Protein AF-A0A8T0DGT7-F1 (afdb_monomer_lite)

pLDDT: mean 75.58, std 15.07, range [39.0, 93.88]

Organism: NCBI:txid34504

Secondary structure (DSSP, 8-state):
------SSSS--HHHHHHHIIIIIHHHHHHHHT--HHHHHHHHHHHHHH-----SSPPP----HHHHHHH-GGG---GGGGGB-TTT--B-TTGGG--PPPS--TT-PPPPP-

Sequence (113 aa):
MSYTILRYRYVDFQEFVAFVEGRLAKVYAAAHGMEQSEAATELKNKIAQNAPAAHGATKVAADPITSRLTDVKGYTGSHKERFDAQTGKGRGREGRADKPPAFTTSGLSTPRK

Radius of gyration: 27.8 Å; chains: 1; bounding box: 62×51×52 Å

Structure (mmCIF, N/CA/C/O backbone):
data_AF-A0A8T0DGT7-F1
#
_entry.id   AF-A0A8T0DGT7-F1
#
loop_
_atom_site.group_PDB
_atom_site.id
_atom_site.type_symbol
_atom_site.label_atom_id
_atom_site.label_alt_id
_atom_site.label_comp_id
_atom_site.label_asym_id
_atom_site.label_entity_id
_atom_site.label_seq_id
_atom_site.pdbx_PDB_ins_code
_atom_site.Cartn_x
_atom_site.Cartn_y
_atom_site.Cartn_z
_atom_site.occupancy
_atom_site.B_iso_or_equiv
_atom_site.auth_seq_id
_atom_site.auth_comp_id
_atom_site.auth_asym_id
_atom_site.auth_atom_id
_atom_site.pdbx_PDB_model_num
ATOM 1 N N . MET A 1 1 ? 14.709 1.474 20.734 1.00 39.59 1 MET A N 1
ATOM 2 C CA . MET A 1 1 ? 13.325 1.054 20.421 1.00 39.59 1 MET A CA 1
ATOM 3 C C . MET A 1 1 ? 13.165 1.068 18.901 1.00 39.59 1 MET A C 1
ATOM 5 O O . MET A 1 1 ? 13.081 2.145 18.329 1.00 39.59 1 MET A O 1
ATOM 9 N N . SER A 1 2 ? 13.270 -0.081 18.225 1.00 39.00 2 SER A N 1
ATOM 10 C CA . SER A 1 2 ? 13.246 -0.142 16.752 1.00 39.00 2 SER A CA 1
ATOM 11 C C . SER A 1 2 ? 11.808 -0.298 16.254 1.00 39.00 2 SER A C 1
ATOM 13 O O . SER A 1 2 ? 11.168 -1.315 16.511 1.00 39.00 2 SER A O 1
ATOM 15 N N . TYR A 1 3 ? 11.280 0.714 15.567 1.00 43.09 3 TYR A N 1
ATOM 16 C CA . TYR A 1 3 ? 9.950 0.685 14.957 1.00 43.09 3 TYR A CA 1
ATOM 17 C C . TYR A 1 3 ? 10.018 0.067 13.556 1.00 43.09 3 TYR A C 1
ATOM 19 O O . TYR A 1 3 ? 9.828 0.752 12.560 1.00 43.09 3 TYR A O 1
ATOM 27 N N . THR A 1 4 ? 10.305 -1.231 13.463 1.00 52.28 4 THR A N 1
ATOM 28 C CA . THR A 1 4 ? 10.189 -1.963 12.190 1.00 52.28 4 THR A CA 1
ATOM 29 C C . THR A 1 4 ? 8.952 -2.844 12.266 1.00 52.28 4 THR A C 1
ATOM 31 O O . THR A 1 4 ? 9.005 -3.940 12.811 1.00 52.28 4 THR A O 1
ATOM 34 N N . ILE A 1 5 ? 7.812 -2.331 11.801 1.00 52.78 5 ILE A N 1
ATOM 35 C CA . ILE A 1 5 ? 6.532 -3.061 11.854 1.00 52.78 5 ILE A CA 1
ATOM 36 C C . ILE A 1 5 ? 6.428 -4.081 10.714 1.00 52.78 5 ILE A C 1
ATOM 38 O O . ILE A 1 5 ? 5.677 -5.034 10.836 1.00 52.78 5 ILE A O 1
ATOM 42 N N . LEU A 1 6 ? 7.219 -3.947 9.643 1.00 49.06 6 LEU A N 1
ATOM 43 C CA . LEU A 1 6 ? 7.151 -4.831 8.479 1.00 49.06 6 LEU A CA 1
ATOM 44 C C . LEU A 1 6 ? 8.553 -5.347 8.131 1.00 49.06 6 LEU A C 1
ATOM 46 O O . LEU A 1 6 ? 9.340 -4.654 7.492 1.00 49.06 6 LEU A O 1
ATOM 50 N N . ARG A 1 7 ? 8.889 -6.561 8.590 1.00 55.91 7 ARG A N 1
ATOM 51 C CA . ARG A 1 7 ? 10.148 -7.251 8.236 1.00 55.91 7 ARG A CA 1
ATOM 52 C C . ARG A 1 7 ? 10.161 -7.795 6.802 1.00 55.91 7 ARG A C 1
ATOM 54 O O . ARG A 1 7 ? 11.226 -8.167 6.318 1.00 55.91 7 ARG A O 1
ATOM 61 N N . TYR A 1 8 ? 9.016 -7.809 6.123 1.00 58.94 8 TYR A N 1
ATOM 62 C CA . TYR A 1 8 ? 8.861 -8.324 4.769 1.00 58.94 8 TYR A CA 1
ATOM 63 C C . TYR A 1 8 ? 8.186 -7.289 3.868 1.00 58.94 8 TYR A C 1
ATOM 65 O O . TYR A 1 8 ? 7.333 -6.518 4.300 1.00 58.94 8 TYR A O 1
ATOM 73 N N . ARG A 1 9 ? 8.587 -7.276 2.590 1.00 69.38 9 ARG A N 1
ATOM 74 C CA . ARG A 1 9 ? 8.004 -6.422 1.537 1.00 69.38 9 ARG A CA 1
ATOM 75 C C . ARG A 1 9 ? 6.507 -6.701 1.319 1.00 69.38 9 ARG A C 1
ATOM 77 O O . ARG A 1 9 ? 5.811 -5.858 0.765 1.00 69.38 9 ARG A O 1
ATOM 84 N N . TYR A 1 10 ? 6.040 -7.867 1.751 1.00 75.62 10 TYR A N 1
ATOM 85 C CA . TYR A 1 10 ? 4.665 -8.328 1.641 1.00 75.62 10 TYR A CA 1
ATOM 86 C C . TYR A 1 10 ? 4.195 -8.811 3.010 1.00 75.62 10 TYR A C 1
ATOM 88 O O . TYR A 1 10 ? 4.999 -9.351 3.768 1.00 75.62 10 TYR A O 1
ATOM 96 N N . VAL A 1 11 ? 2.912 -8.605 3.294 1.00 83.56 11 VAL A N 1
ATOM 97 C CA . VAL A 1 11 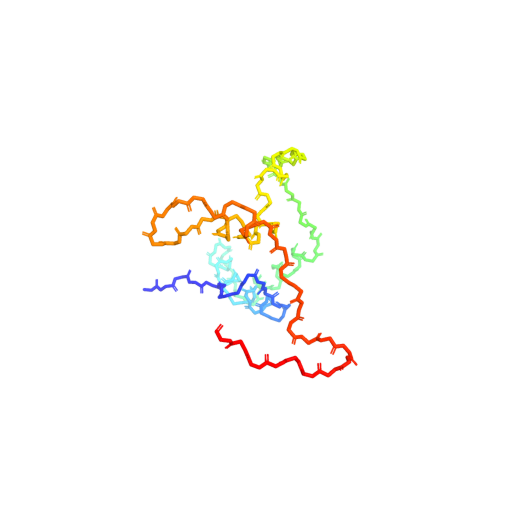? 2.215 -9.125 4.475 1.00 83.56 11 VAL A CA 1
ATOM 98 C C . VAL A 1 11 ? 1.158 -10.111 4.018 1.00 83.56 11 VAL A C 1
ATOM 100 O O . VAL A 1 11 ? 0.530 -9.892 2.976 1.00 83.56 11 VAL A O 1
ATOM 103 N N . ASP A 1 12 ? 0.969 -11.187 4.772 1.00 90.44 12 ASP A N 1
ATOM 104 C CA . ASP A 1 12 ? -0.167 -12.072 4.542 1.00 90.44 12 ASP A CA 1
ATOM 105 C C . ASP A 1 12 ? -1.466 -11.482 5.135 1.00 90.44 12 ASP A C 1
ATOM 107 O O . ASP A 1 12 ? -1.468 -10.458 5.828 1.00 90.44 12 ASP A O 1
ATOM 111 N N . PHE A 1 13 ? -2.608 -12.100 4.822 1.00 88.69 13 PHE A N 1
ATOM 112 C CA . PHE A 1 13 ? -3.899 -11.604 5.302 1.00 88.69 13 PHE A CA 1
ATOM 113 C C . PHE A 1 13 ? -4.054 -11.731 6.826 1.00 88.69 13 PHE A C 1
ATOM 115 O O . PHE A 1 13 ? -4.657 -10.861 7.450 1.00 88.69 13 PHE A O 1
ATOM 122 N N . GLN A 1 14 ? -3.504 -12.781 7.436 1.00 89.31 14 GLN A N 1
ATOM 123 C CA . GLN A 1 14 ? -3.605 -13.018 8.879 1.00 89.31 14 GLN A CA 1
ATOM 124 C C . GLN A 1 14 ? -2.779 -11.989 9.660 1.00 89.31 14 GLN A C 1
ATOM 126 O O . GLN A 1 14 ? -3.268 -11.382 10.611 1.00 89.31 14 GLN A O 1
ATOM 131 N N . GLU A 1 15 ? -1.560 -11.718 9.206 1.00 87.75 15 GLU A N 1
ATOM 132 C CA . GLU A 1 15 ? -0.669 -10.676 9.705 1.00 87.75 15 GLU A CA 1
ATOM 133 C C . GLU A 1 15 ? -1.290 -9.288 9.547 1.00 87.75 15 GLU A C 1
ATOM 135 O O . GLU A 1 15 ? -1.211 -8.463 10.461 1.00 87.75 15 GLU A O 1
ATOM 140 N N . PHE A 1 16 ? -1.952 -9.024 8.416 1.00 89.12 16 PHE A N 1
ATOM 141 C CA . PHE A 1 16 ? -2.682 -7.776 8.209 1.00 89.12 16 PHE A CA 1
ATOM 142 C C . PHE A 1 16 ? -3.831 -7.612 9.212 1.00 89.12 16 PHE A C 1
ATOM 144 O O . PHE A 1 16 ? -3.953 -6.553 9.831 1.00 89.12 16 PHE A O 1
ATOM 151 N N . VAL A 1 17 ? -4.646 -8.649 9.427 1.00 91.44 17 VAL A N 1
ATOM 152 C CA . VAL A 1 17 ? -5.739 -8.607 10.413 1.00 91.44 17 VAL A CA 1
ATOM 153 C C . VAL A 1 17 ? -5.189 -8.397 11.826 1.00 91.44 17 VAL A C 1
ATOM 155 O O . VAL A 1 17 ? -5.673 -7.514 12.536 1.00 91.44 17 VAL A O 1
ATOM 158 N N . ALA A 1 18 ? -4.122 -9.106 12.201 1.00 90.19 18 ALA A N 1
ATOM 159 C CA . ALA A 1 18 ? -3.455 -8.929 13.491 1.00 90.19 18 ALA A CA 1
ATOM 160 C C . ALA A 1 18 ? -2.904 -7.502 13.674 1.00 90.19 18 ALA A C 1
ATOM 162 O O . ALA A 1 18 ? -2.969 -6.929 14.765 1.00 90.19 18 ALA A O 1
ATOM 163 N N . PHE A 1 19 ? -2.394 -6.884 12.606 1.00 89.62 19 PHE A N 1
ATOM 164 C CA . PHE A 1 19 ? -1.964 -5.486 12.628 1.00 89.62 19 PHE A CA 1
ATOM 165 C C . PHE A 1 19 ? -3.136 -4.519 12.862 1.00 89.62 19 PHE A C 1
ATOM 167 O O . PHE A 1 19 ? -3.000 -3.588 13.668 1.00 89.62 19 PHE A O 1
ATOM 174 N N . VAL A 1 20 ? -4.270 -4.744 12.188 1.00 90.62 20 VAL A N 1
ATOM 175 C CA . VAL A 1 20 ? -5.483 -3.922 12.322 1.00 90.62 20 VAL A CA 1
ATOM 176 C C . VAL A 1 20 ? -6.037 -3.997 13.747 1.00 90.62 20 VAL A C 1
ATOM 178 O O . VAL A 1 20 ? -6.279 -2.958 14.357 1.00 90.62 20 VAL A O 1
ATOM 181 N N . GLU A 1 21 ? -6.177 -5.197 14.308 1.00 90.38 21 GLU A N 1
ATOM 182 C CA . GLU A 1 21 ? -6.710 -5.421 15.664 1.00 90.38 21 GLU A CA 1
ATOM 183 C C . GLU A 1 21 ? -5.744 -5.007 16.781 1.00 90.38 21 GLU A C 1
ATOM 185 O O . GLU A 1 21 ? -6.157 -4.605 17.871 1.00 90.38 21 GLU A O 1
ATOM 190 N N . GLY A 1 22 ? -4.441 -5.111 16.528 1.00 89.81 22 GLY A N 1
ATOM 191 C CA . GLY A 1 22 ? -3.414 -4.775 17.499 1.00 89.81 22 GLY A CA 1
ATOM 192 C C . GLY A 1 22 ? -3.067 -3.293 17.468 1.00 89.81 22 GLY A C 1
ATOM 193 O O . GLY A 1 22 ? -3.593 -2.468 18.217 1.00 89.81 22 GLY A O 1
ATOM 194 N N . ARG A 1 23 ? -2.092 -2.947 16.625 1.00 87.69 23 ARG A N 1
ATOM 195 C CA . ARG A 1 23 ? -1.445 -1.634 16.680 1.00 87.69 23 ARG A CA 1
ATOM 196 C C . ARG A 1 23 ? -2.340 -0.522 16.145 1.00 87.69 23 ARG A C 1
ATOM 198 O O . ARG A 1 23 ? -2.338 0.560 16.729 1.00 87.69 23 ARG A O 1
ATOM 205 N N . LEU A 1 24 ? -3.073 -0.773 15.062 1.00 88.38 24 LEU A N 1
ATOM 206 C CA . LEU A 1 24 ? -3.932 0.243 14.456 1.00 88.38 24 LEU A CA 1
ATOM 207 C C . LEU A 1 24 ? -5.127 0.563 15.362 1.00 88.38 24 LEU A C 1
ATOM 209 O O . LEU A 1 24 ? -5.333 1.732 15.682 1.00 88.38 24 LEU A O 1
ATOM 213 N N . ALA A 1 25 ? -5.840 -0.458 15.849 1.00 92.31 25 ALA A N 1
ATOM 214 C CA . ALA A 1 25 ? -6.958 -0.282 16.775 1.00 92.31 25 ALA A CA 1
ATOM 215 C C . ALA A 1 25 ? -6.542 0.438 18.059 1.00 92.31 25 ALA A C 1
ATOM 217 O O . ALA A 1 25 ? -7.236 1.352 18.485 1.00 92.31 25 ALA A O 1
ATOM 218 N N . LYS A 1 26 ? -5.378 0.117 18.639 1.00 90.06 26 LYS A N 1
ATOM 219 C CA . LYS A 1 26 ? -4.880 0.808 19.839 1.00 90.06 26 LYS A CA 1
ATOM 220 C C . LYS A 1 26 ? -4.664 2.310 19.623 1.00 90.06 26 LYS A C 1
ATOM 222 O O . LYS A 1 26 ? -4.994 3.110 20.494 1.00 90.06 26 LYS A O 1
ATOM 227 N N . VAL A 1 27 ? -4.084 2.698 18.488 1.00 92.19 27 VAL A N 1
ATOM 228 C CA . VAL A 1 27 ? -3.851 4.118 18.165 1.00 92.19 27 VAL A CA 1
ATOM 229 C C . VAL A 1 27 ? -5.172 4.827 17.875 1.00 92.19 27 VAL A C 1
ATOM 231 O O . VAL A 1 27 ? -5.386 5.942 18.342 1.00 92.19 27 VAL A O 1
ATOM 234 N N . TYR A 1 28 ? -6.067 4.167 17.145 1.00 91.62 28 TYR A N 1
ATOM 235 C CA . TYR A 1 28 ? -7.382 4.698 16.809 1.00 91.62 28 TYR A CA 1
ATOM 236 C C . TYR A 1 28 ? -8.264 4.887 18.054 1.00 91.62 28 TYR A C 1
ATOM 238 O O . TYR A 1 28 ? -8.832 5.959 18.247 1.00 91.62 28 TYR A O 1
ATOM 246 N N . ALA A 1 29 ? -8.284 3.900 18.952 1.00 92.69 29 ALA A N 1
ATOM 247 C CA . ALA A 1 29 ? -8.949 3.958 20.251 1.00 92.69 29 ALA A CA 1
ATOM 248 C C . ALA A 1 29 ? -8.493 5.169 21.080 1.00 92.69 29 ALA A C 1
ATOM 250 O O . ALA A 1 29 ? -9.321 5.916 21.597 1.00 92.69 29 ALA A O 1
ATOM 251 N N . ALA A 1 30 ? -7.180 5.422 21.137 1.00 91.75 30 ALA A N 1
ATOM 252 C CA . ALA A 1 30 ? -6.623 6.571 21.850 1.00 91.75 30 ALA A CA 1
ATOM 253 C C . ALA A 1 30 ? -7.005 7.924 21.222 1.00 91.75 30 ALA A C 1
ATOM 255 O O . ALA A 1 30 ? -7.174 8.902 21.945 1.00 91.75 30 ALA A O 1
ATOM 256 N N . ALA A 1 31 ? -7.143 7.992 19.894 1.00 92.19 31 ALA A N 1
ATOM 257 C CA . ALA A 1 31 ? -7.520 9.217 19.188 1.00 92.19 31 ALA A CA 1
ATOM 258 C C . ALA A 1 31 ? -9.022 9.535 19.294 1.00 92.19 31 ALA A C 1
ATOM 260 O O . ALA A 1 31 ? -9.396 10.705 19.339 1.00 92.19 31 ALA A O 1
ATOM 261 N N . HIS A 1 32 ? -9.869 8.503 19.334 1.00 88.62 32 HIS A N 1
ATOM 262 C CA . HIS A 1 32 ? -11.329 8.634 19.345 1.00 88.62 32 HIS A CA 1
ATOM 263 C C . HIS A 1 32 ? -11.968 8.438 20.728 1.00 88.62 32 HIS A C 1
ATOM 265 O O . HIS A 1 32 ? -13.175 8.616 20.863 1.00 88.62 32 HIS A O 1
ATOM 271 N N . GLY A 1 33 ? -11.178 8.119 21.760 1.00 90.25 33 GLY A N 1
ATOM 272 C CA . GLY A 1 33 ? -11.664 7.962 23.133 1.00 90.25 33 GLY A CA 1
ATOM 273 C C . GLY A 1 33 ? -12.564 6.739 23.331 1.00 90.25 33 GLY A C 1
ATOM 274 O O . GLY A 1 33 ? -13.511 6.803 24.107 1.00 90.25 33 GLY A O 1
ATOM 275 N N . MET A 1 34 ? -12.285 5.647 22.619 1.00 89.69 34 MET A N 1
ATOM 276 C CA . MET A 1 34 ? -13.089 4.419 22.629 1.00 89.69 34 MET A CA 1
ATOM 277 C C . MET A 1 34 ? -12.261 3.192 23.026 1.00 89.69 34 MET A C 1
ATOM 279 O O . MET A 1 34 ? -11.039 3.274 23.158 1.00 89.69 34 MET A O 1
ATOM 283 N N . GLU A 1 35 ? -12.920 2.055 23.251 1.00 90.81 35 GLU A N 1
ATOM 284 C CA . GLU A 1 35 ? -12.263 0.805 23.643 1.00 90.81 35 GLU A CA 1
ATOM 285 C C . GLU A 1 35 ? -11.625 0.101 22.425 1.00 90.81 35 GLU A C 1
ATOM 287 O O . GLU A 1 35 ? -12.021 0.307 21.274 1.00 90.81 35 GLU A O 1
ATOM 292 N N . GLN A 1 36 ? -10.571 -0.690 22.654 1.00 87.88 36 GLN A N 1
ATOM 293 C CA . GLN A 1 36 ? -9.767 -1.275 21.578 1.00 87.88 36 GLN A CA 1
ATOM 294 C C . GLN A 1 36 ? -10.562 -2.261 20.708 1.00 87.88 36 GLN A C 1
ATOM 296 O O . GLN A 1 36 ? -10.371 -2.282 19.490 1.00 87.88 36 GLN A O 1
ATOM 301 N N . SER A 1 37 ? -11.431 -3.083 21.295 1.00 89.00 37 SER A N 1
ATOM 302 C CA . SER A 1 37 ? -12.239 -4.050 20.546 1.00 89.00 37 SER A CA 1
ATOM 303 C C . SER A 1 37 ? -13.301 -3.366 19.675 1.00 89.00 37 SER A C 1
ATOM 305 O O . SER A 1 37 ? -13.509 -3.758 18.519 1.00 89.00 37 SER A O 1
ATOM 307 N N . GLU A 1 38 ? -13.900 -2.280 20.168 1.00 90.75 38 GLU A N 1
ATOM 308 C CA . GLU A 1 38 ? -14.835 -1.451 19.399 1.00 90.75 38 GLU A CA 1
ATOM 309 C C .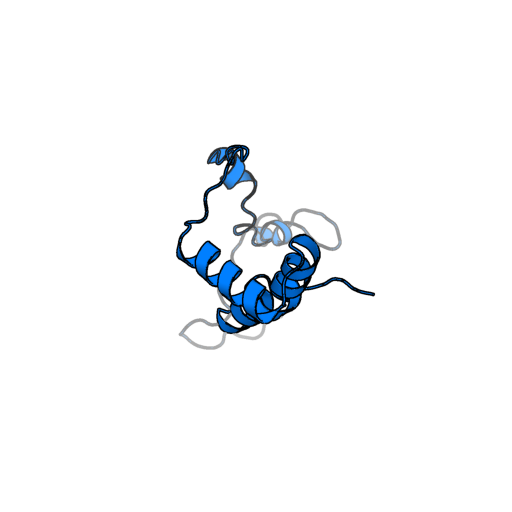 GLU A 1 38 ? -14.123 -0.759 18.229 1.00 90.75 38 GLU A C 1
ATOM 311 O O . GLU A 1 38 ? -14.576 -0.837 17.084 1.00 90.75 38 GLU A O 1
ATOM 316 N N . ALA A 1 39 ? -12.947 -0.180 18.490 1.00 92.06 39 ALA A N 1
ATOM 317 C CA . ALA A 1 39 ? -12.080 0.416 17.476 1.00 92.06 39 ALA A CA 1
ATOM 318 C C . ALA A 1 39 ? -11.694 -0.580 16.370 1.00 92.06 39 ALA A C 1
ATOM 320 O O . ALA A 1 39 ? -11.722 -0.244 15.185 1.00 92.06 39 ALA A O 1
ATOM 321 N N . ALA A 1 40 ? -11.346 -1.818 16.736 1.00 92.12 40 ALA A N 1
ATOM 322 C CA . ALA A 1 40 ? -10.983 -2.856 15.774 1.00 92.12 40 ALA A CA 1
ATOM 323 C C . ALA A 1 40 ? -12.155 -3.209 14.844 1.00 92.12 40 ALA A C 1
ATOM 325 O O . ALA A 1 40 ? -11.969 -3.363 13.634 1.00 92.12 40 ALA A O 1
ATOM 326 N N . THR A 1 41 ? -13.365 -3.300 15.395 1.00 93.62 41 THR A N 1
ATOM 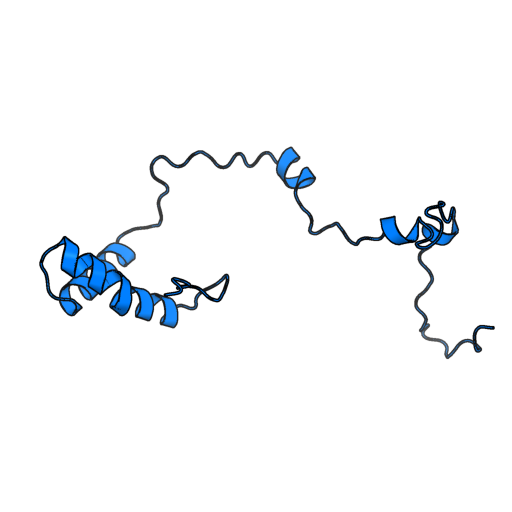327 C CA . THR A 1 41 ? -14.581 -3.590 14.625 1.00 93.62 41 THR A CA 1
ATOM 328 C C . THR A 1 41 ? -14.912 -2.447 13.670 1.00 93.62 41 THR A C 1
ATOM 330 O O . THR A 1 41 ? -15.169 -2.678 12.486 1.00 93.62 41 THR A O 1
ATOM 333 N N . GLU A 1 42 ? -14.836 -1.203 14.144 1.00 93.88 42 GLU A N 1
ATOM 334 C CA . GLU A 1 42 ? -15.083 -0.026 13.311 1.00 93.88 42 GLU A CA 1
ATOM 335 C C . GLU A 1 42 ? -14.067 0.081 12.163 1.00 93.88 42 GLU A C 1
ATOM 337 O O . GLU A 1 42 ? -14.448 0.315 11.014 1.00 93.88 42 GLU A O 1
ATOM 342 N N . LEU A 1 43 ? -12.781 -0.155 12.437 1.00 92.94 43 LEU A N 1
ATOM 343 C CA . LEU A 1 43 ? -11.729 -0.136 11.417 1.00 92.94 43 LEU A CA 1
ATOM 344 C C . LEU A 1 43 ? -11.946 -1.201 10.343 1.00 92.94 43 LEU A C 1
ATOM 346 O O . LEU A 1 43 ? -11.823 -0.897 9.156 1.00 92.94 43 LEU A O 1
ATOM 350 N N . LYS A 1 44 ? -12.311 -2.429 10.728 1.00 92.56 44 LYS A N 1
ATOM 351 C CA . LYS A 1 44 ? -12.638 -3.493 9.767 1.00 92.56 44 LYS A CA 1
ATOM 352 C C . LYS A 1 44 ? -13.802 -3.097 8.867 1.00 92.56 44 LYS A C 1
ATOM 354 O O . LYS A 1 44 ? -13.710 -3.270 7.655 1.00 92.56 44 LYS A O 1
ATOM 359 N N . ASN A 1 45 ? -14.853 -2.514 9.438 1.00 93.44 45 ASN A N 1
ATOM 360 C CA . ASN A 1 45 ? -16.005 -2.048 8.670 1.00 93.44 45 ASN A CA 1
ATOM 361 C C . ASN A 1 45 ? -15.613 -0.934 7.693 1.00 93.44 45 ASN A C 1
ATOM 363 O O . ASN A 1 45 ? -15.968 -0.999 6.518 1.00 93.44 45 ASN A O 1
ATOM 367 N N . LYS A 1 46 ? -14.812 0.041 8.138 1.00 91.00 46 LYS A N 1
ATOM 368 C CA . LYS A 1 46 ? -14.310 1.125 7.278 1.00 91.00 46 LYS A CA 1
ATOM 369 C C . LYS A 1 46 ? -13.456 0.605 6.128 1.00 91.00 46 LYS A C 1
ATOM 371 O O . LYS A 1 46 ? -13.603 1.092 5.011 1.00 91.00 46 LYS A O 1
ATOM 376 N N . ILE A 1 47 ? -12.592 -0.375 6.386 1.00 91.50 47 ILE A N 1
ATOM 377 C CA . ILE A 1 47 ? -11.755 -1.004 5.356 1.00 91.50 47 ILE A CA 1
ATOM 378 C C . ILE A 1 47 ? -12.618 -1.815 4.380 1.00 91.50 47 ILE A C 1
ATOM 380 O O . ILE A 1 47 ? -12.397 -1.738 3.180 1.00 91.50 47 ILE A O 1
ATOM 384 N N . ALA A 1 48 ? -13.617 -2.558 4.863 1.00 90.94 48 ALA A N 1
ATOM 385 C CA . ALA A 1 48 ? -14.486 -3.377 4.015 1.00 90.94 48 ALA A CA 1
ATOM 386 C C . ALA A 1 48 ? -15.429 -2.547 3.126 1.00 90.94 48 ALA A C 1
ATOM 388 O O . ALA A 1 48 ? -15.759 -2.962 2.018 1.00 90.94 48 ALA A O 1
ATOM 389 N N . GLN A 1 49 ? -15.868 -1.380 3.602 1.00 91.06 49 GLN A N 1
ATOM 390 C CA . GLN A 1 49 ? -16.793 -0.501 2.881 1.00 91.06 49 GLN A CA 1
ATOM 391 C C . GLN A 1 49 ? -16.107 0.406 1.855 1.00 91.06 49 GLN A C 1
ATOM 393 O O . GLN A 1 49 ? -16.792 0.998 1.022 1.00 91.06 49 GLN A O 1
ATOM 398 N N . ASN A 1 50 ? -14.779 0.539 1.906 1.00 84.25 50 ASN A N 1
ATOM 399 C CA . ASN A 1 50 ? -14.044 1.470 1.059 1.00 84.25 50 ASN A CA 1
ATOM 400 C C . ASN A 1 50 ? -13.021 0.755 0.180 1.00 84.25 50 ASN A C 1
ATOM 402 O O . ASN A 1 50 ? -12.290 -0.128 0.617 1.00 84.25 50 ASN A O 1
ATOM 406 N N . ALA A 1 51 ? -12.927 1.200 -1.070 1.00 82.06 51 ALA A N 1
ATOM 407 C CA . ALA A 1 51 ? -11.846 0.809 -1.959 1.00 82.06 51 ALA A CA 1
ATOM 408 C C . ALA A 1 51 ? -10.649 1.759 -1.777 1.00 82.06 51 ALA A C 1
ATOM 410 O O . ALA A 1 51 ? -10.846 2.951 -1.519 1.00 82.06 51 ALA A O 1
ATOM 411 N N . PRO A 1 52 ? -9.406 1.275 -1.940 1.00 82.44 52 PRO A N 1
ATOM 412 C CA . PRO A 1 52 ? -8.234 2.137 -1.904 1.00 82.44 52 PRO A CA 1
ATOM 413 C C . PRO A 1 52 ? -8.315 3.181 -3.025 1.00 82.44 52 PRO A C 1
ATOM 415 O O . PRO A 1 52 ? -8.186 2.862 -4.206 1.00 82.44 52 PRO A O 1
ATOM 418 N N . ALA A 1 53 ? -8.523 4.440 -2.640 1.00 80.75 53 ALA A N 1
ATOM 419 C CA . ALA A 1 53 ? -8.582 5.581 -3.540 1.00 80.75 53 ALA A CA 1
ATOM 420 C C . ALA A 1 53 ? -7.463 6.569 -3.201 1.00 80.75 53 ALA A C 1
ATOM 422 O O . ALA A 1 53 ? -7.286 6.982 -2.055 1.00 80.75 53 ALA A O 1
ATOM 423 N N . ALA A 1 54 ? -6.695 6.960 -4.213 1.00 76.00 54 ALA A N 1
ATOM 424 C CA . ALA A 1 54 ? -5.634 7.938 -4.055 1.00 76.00 54 ALA A CA 1
ATOM 425 C C . ALA A 1 54 ? -6.227 9.357 -4.144 1.00 76.00 54 ALA A C 1
ATOM 427 O O . ALA A 1 54 ? -6.423 9.890 -5.236 1.00 76.00 54 ALA A O 1
ATOM 428 N N . HIS A 1 55 ? -6.543 9.977 -3.005 1.00 75.19 55 HIS A N 1
ATOM 429 C CA . HIS A 1 55 ? -7.007 11.368 -2.969 1.00 75.19 55 HIS A CA 1
ATOM 430 C C . HIS A 1 55 ? -5.826 12.341 -2.988 1.00 75.19 55 HIS A C 1
ATOM 432 O O . 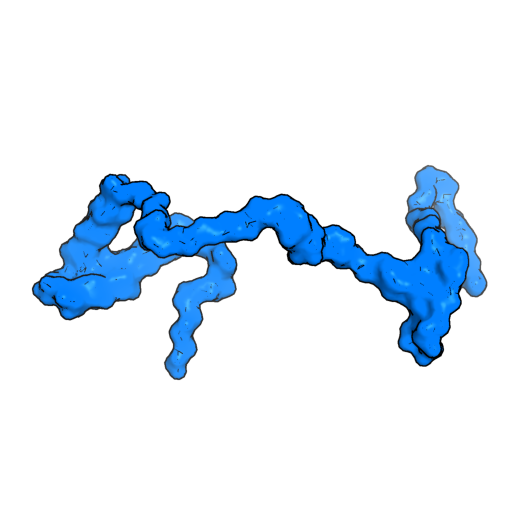HIS A 1 55 ? -4.951 12.279 -2.130 1.00 75.19 55 HIS A O 1
ATOM 438 N N . GLY A 1 56 ? -5.789 13.233 -3.985 1.00 71.25 56 GLY A N 1
ATOM 439 C CA . GLY A 1 56 ? -4.742 14.257 -4.110 1.00 71.25 56 GLY A CA 1
ATOM 440 C C . GLY A 1 56 ? -3.339 13.712 -4.399 1.00 71.25 56 GLY A C 1
ATOM 441 O O . GLY A 1 56 ? -2.368 14.458 -4.307 1.00 71.25 56 GLY A O 1
ATOM 442 N N . ALA A 1 57 ? -3.215 12.426 -4.744 1.00 69.62 57 ALA A N 1
ATOM 443 C CA . ALA A 1 57 ? -1.926 11.845 -5.075 1.00 69.62 57 ALA A CA 1
ATOM 444 C C . ALA A 1 57 ? -1.368 12.480 -6.351 1.00 69.62 57 ALA A C 1
ATOM 446 O O . ALA A 1 57 ? -2.071 12.646 -7.353 1.00 69.62 57 ALA A O 1
ATOM 447 N N . THR A 1 58 ? -0.078 12.808 -6.320 1.00 71.31 58 THR A N 1
ATOM 448 C CA . THR A 1 58 ? 0.666 13.157 -7.523 1.00 71.31 58 THR A CA 1
ATOM 449 C C . THR A 1 58 ? 0.542 12.001 -8.506 1.00 71.31 58 THR A C 1
ATOM 451 O O . THR A 1 58 ? 0.797 10.844 -8.166 1.00 71.31 58 THR A O 1
ATOM 454 N N . LYS A 1 59 ? 0.094 12.303 -9.732 1.00 65.81 59 LYS A N 1
ATOM 455 C CA . LYS A 1 59 ? 0.033 11.297 -10.791 1.00 65.81 59 LYS A CA 1
ATOM 456 C C . LYS A 1 59 ? 1.416 10.674 -10.902 1.00 65.81 59 LYS A C 1
ATOM 458 O O . LYS A 1 59 ? 2.401 11.393 -11.069 1.00 65.81 59 LYS A O 1
ATOM 463 N N . VAL A 1 60 ? 1.482 9.350 -10.804 1.00 67.44 60 VAL A N 1
ATOM 464 C CA . VAL A 1 60 ? 2.712 8.634 -11.120 1.00 67.44 60 VAL A CA 1
ATOM 465 C C . VAL A 1 60 ? 3.043 9.001 -12.560 1.00 67.44 60 VAL A C 1
ATOM 467 O O . VAL A 1 60 ? 2.257 8.718 -13.466 1.00 67.44 60 VAL A O 1
ATOM 470 N N . ALA A 1 61 ? 4.168 9.685 -12.764 1.00 63.78 61 ALA A N 1
ATOM 471 C CA . ALA A 1 61 ? 4.701 9.948 -14.08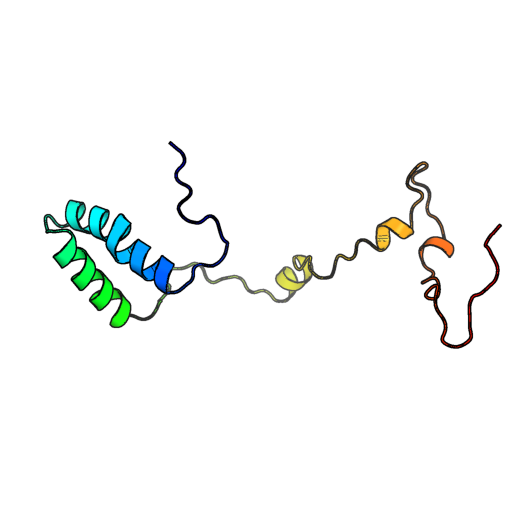9 1.00 63.78 61 ALA A CA 1
ATOM 472 C C . ALA A 1 61 ? 5.212 8.615 -14.649 1.00 63.78 61 ALA A C 1
ATOM 474 O O . ALA A 1 61 ? 6.401 8.315 -14.616 1.00 63.78 61 ALA A O 1
ATOM 475 N N . ALA A 1 62 ? 4.282 7.773 -15.096 1.00 64.06 62 ALA A N 1
ATOM 476 C CA . ALA A 1 62 ? 4.554 6.517 -15.772 1.00 64.06 62 ALA A CA 1
ATOM 477 C C . ALA A 1 62 ? 4.939 6.814 -17.226 1.00 64.06 62 ALA A C 1
ATOM 479 O O . ALA A 1 62 ? 4.269 6.384 -18.163 1.00 64.06 62 ALA A O 1
ATOM 480 N N . ASP A 1 63 ? 5.987 7.618 -17.410 1.00 80.38 63 ASP A N 1
ATOM 481 C CA . ASP A 1 63 ? 6.564 7.823 -18.727 1.00 80.38 63 ASP A CA 1
ATOM 482 C C . ASP A 1 63 ? 7.250 6.505 -19.135 1.00 80.38 63 ASP A C 1
ATOM 484 O O . ASP A 1 63 ? 8.184 6.048 -18.462 1.00 80.38 63 ASP A O 1
ATOM 488 N N . PRO A 1 64 ? 6.786 5.840 -20.210 1.00 79.06 64 PRO A N 1
ATOM 489 C CA . PRO A 1 64 ? 7.370 4.582 -20.659 1.00 79.06 64 PRO A CA 1
ATOM 490 C C . PRO A 1 64 ? 8.862 4.716 -20.983 1.00 79.06 64 PRO A C 1
ATOM 492 O O . PRO A 1 64 ? 9.576 3.714 -20.948 1.00 79.06 64 PRO A O 1
ATOM 495 N N . ILE A 1 65 ? 9.355 5.921 -21.281 1.00 79.06 65 ILE A N 1
ATOM 496 C CA . ILE A 1 65 ? 10.772 6.180 -21.538 1.00 79.06 65 ILE A CA 1
ATOM 497 C C . ILE A 1 65 ? 11.570 6.109 -20.234 1.00 79.06 65 ILE A C 1
ATOM 499 O O . ILE A 1 65 ? 12.536 5.350 -20.153 1.00 79.06 65 ILE A O 1
ATOM 503 N N . THR A 1 66 ? 11.157 6.828 -19.187 1.00 79.12 66 THR A N 1
ATOM 504 C CA . THR A 1 66 ? 11.867 6.811 -17.896 1.00 79.12 66 THR A CA 1
ATOM 505 C C . THR A 1 66 ? 11.790 5.444 -17.225 1.00 79.12 66 THR A C 1
ATOM 507 O O . THR A 1 66 ? 12.788 4.991 -16.664 1.00 79.12 66 THR A O 1
ATOM 510 N N . SER A 1 67 ? 10.669 4.726 -17.358 1.00 80.94 67 SER A N 1
ATOM 511 C CA . SER A 1 67 ? 10.546 3.346 -16.871 1.00 80.94 67 SER A CA 1
ATOM 512 C C . SER A 1 67 ? 11.533 2.395 -17.553 1.00 80.94 67 SER A C 1
ATOM 514 O O . SER A 1 67 ? 12.096 1.542 -16.878 1.00 80.94 67 SER A O 1
ATOM 516 N N . ARG A 1 68 ? 11.780 2.534 -18.863 1.00 81.19 68 ARG A N 1
ATOM 517 C CA . ARG A 1 68 ? 12.794 1.729 -19.575 1.00 81.19 68 ARG A CA 1
ATOM 518 C C . ARG A 1 68 ? 14.215 2.099 -19.159 1.00 81.19 68 ARG A C 1
ATOM 520 O O . ARG A 1 68 ? 15.066 1.223 -19.077 1.00 81.19 68 ARG A O 1
ATOM 527 N N . LEU A 1 69 ? 14.471 3.380 -18.895 1.00 80.25 69 LEU A N 1
ATOM 528 C CA . LEU A 1 69 ? 15.784 3.863 -18.455 1.00 80.25 69 LEU A CA 1
ATOM 529 C C . LEU A 1 69 ? 16.124 3.451 -17.015 1.00 80.25 69 LEU A C 1
ATOM 531 O O . LEU A 1 69 ? 17.300 3.366 -16.673 1.00 80.25 69 LEU A O 1
ATOM 535 N N . THR A 1 70 ? 15.115 3.208 -16.176 1.00 79.56 70 THR A N 1
ATOM 536 C CA . THR A 1 70 ? 15.280 2.888 -14.746 1.00 79.56 70 THR A CA 1
ATOM 537 C C . THR A 1 70 ? 15.025 1.417 -14.404 1.00 79.56 70 THR A C 1
ATOM 539 O O . THR A 1 70 ? 15.243 1.014 -13.260 1.00 79.56 70 THR A O 1
ATOM 542 N N . ASP A 1 71 ? 14.612 0.591 -15.373 1.00 79.62 71 ASP A N 1
ATOM 543 C CA . ASP A 1 71 ? 14.422 -0.845 -15.166 1.00 79.62 71 ASP A CA 1
ATOM 544 C C . ASP A 1 71 ? 15.766 -1.587 -15.110 1.00 79.62 71 ASP A C 1
ATOM 546 O O . ASP A 1 71 ? 16.388 -1.922 -16.118 1.00 79.62 71 ASP A O 1
ATOM 550 N N . VAL A 1 72 ? 16.211 -1.881 -13.889 1.00 76.56 72 VAL A N 1
ATOM 551 C CA . VAL A 1 72 ? 17.461 -2.605 -13.621 1.00 76.56 72 VAL A CA 1
ATOM 552 C C . VAL A 1 72 ? 17.352 -4.118 -13.822 1.00 76.56 72 VAL A C 1
ATOM 554 O O . VAL A 1 72 ? 18.368 -4.807 -13.739 1.00 76.56 72 VAL A O 1
ATOM 557 N N . LYS A 1 73 ? 16.163 -4.673 -14.105 1.00 78.81 73 LYS A N 1
ATOM 558 C CA . LYS A 1 73 ? 15.977 -6.131 -14.255 1.00 78.81 73 LYS A CA 1
AT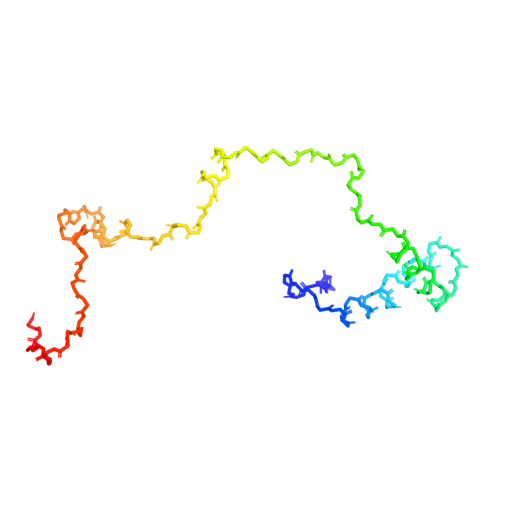OM 559 C C . LYS A 1 73 ? 16.798 -6.723 -15.401 1.00 78.81 73 LYS A C 1
ATOM 561 O O . LYS A 1 73 ? 17.185 -7.885 -15.332 1.00 78.81 73 LYS A O 1
ATOM 566 N N . GLY A 1 74 ? 17.084 -5.928 -16.433 1.00 68.25 74 GLY A N 1
ATOM 567 C CA . GLY A 1 74 ? 17.926 -6.323 -17.566 1.00 68.25 74 GLY A CA 1
ATOM 568 C C . GLY A 1 74 ? 19.433 -6.183 -17.325 1.00 68.25 74 GLY A C 1
ATOM 569 O O . GLY A 1 74 ? 20.226 -6.575 -18.182 1.00 68.25 74 GLY A O 1
ATOM 570 N N . TYR A 1 75 ? 19.863 -5.627 -16.187 1.00 72.25 75 TYR A N 1
ATOM 571 C CA . TYR A 1 75 ? 21.281 -5.460 -15.878 1.00 72.25 75 TYR A CA 1
ATOM 572 C C . TYR A 1 75 ? 21.890 -6.790 -15.414 1.00 72.25 75 TYR A C 1
ATOM 574 O O . TYR A 1 75 ? 21.954 -7.102 -14.229 1.00 72.25 75 TYR A O 1
ATOM 582 N N . THR A 1 76 ? 22.362 -7.589 -16.369 1.00 71.44 76 THR A N 1
ATOM 583 C CA . THR A 1 76 ? 22.982 -8.905 -16.121 1.00 71.44 76 THR A CA 1
ATOM 584 C C . THR A 1 76 ? 24.479 -8.828 -15.810 1.00 71.44 76 THR A C 1
ATOM 586 O O . THR A 1 76 ? 25.133 -9.852 -15.635 1.00 71.44 76 THR A O 1
ATOM 589 N N . GLY A 1 77 ? 25.059 -7.622 -15.772 1.00 73.12 77 GLY A N 1
ATOM 590 C CA . GLY A 1 77 ? 26.486 -7.424 -15.508 1.00 73.12 77 GLY A CA 1
ATOM 591 C C . GLY A 1 77 ? 27.419 -7.938 -16.612 1.00 73.12 77 GLY A C 1
ATOM 592 O O . GLY A 1 77 ? 28.633 -7.890 -16.436 1.00 73.12 77 GLY A O 1
ATOM 593 N N . SER A 1 78 ? 26.899 -8.363 -17.770 1.00 68.25 78 SER A N 1
ATOM 594 C CA . SER A 1 78 ? 27.687 -8.902 -18.894 1.00 68.25 78 SER A CA 1
ATOM 595 C C . SER A 1 78 ? 28.746 -7.930 -19.433 1.00 68.25 78 SER A C 1
ATOM 597 O O . SER A 1 78 ? 29.768 -8.346 -19.975 1.00 68.25 78 SER A O 1
ATOM 599 N N . HIS A 1 79 ? 28.566 -6.621 -19.227 1.00 72.00 79 HIS A N 1
ATOM 600 C CA . HIS A 1 79 ? 29.583 -5.617 -19.540 1.00 72.00 79 HIS A CA 1
ATOM 601 C C . HIS A 1 79 ? 30.885 -5.823 -18.747 1.00 72.00 79 HIS A C 1
ATOM 603 O O . HIS A 1 79 ? 31.959 -5.496 -19.247 1.00 72.00 79 HIS A O 1
ATOM 609 N N . LYS A 1 80 ? 30.823 -6.406 -17.544 1.00 73.25 80 LYS A N 1
ATOM 610 C CA . LYS A 1 80 ? 32.004 -6.719 -16.728 1.00 73.25 80 LYS A CA 1
ATOM 611 C C . LYS A 1 80 ? 32.926 -7.719 -17.423 1.00 73.25 80 LYS A C 1
ATOM 613 O O . LYS A 1 80 ? 34.144 -7.601 -17.321 1.00 73.25 80 LYS A O 1
ATOM 618 N N . GLU A 1 81 ? 32.363 -8.637 -18.208 1.00 76.25 81 GLU A N 1
ATOM 619 C CA . GLU A 1 81 ? 33.154 -9.603 -18.972 1.00 76.25 81 GLU A CA 1
ATOM 620 C C . GLU A 1 81 ? 33.962 -8.966 -20.108 1.00 76.25 81 GLU A C 1
ATOM 622 O O . GLU A 1 81 ? 34.923 -9.553 -20.601 1.00 76.25 81 GLU A O 1
ATOM 627 N N . ARG A 1 82 ? 33.656 -7.715 -20.468 1.00 78.62 82 ARG A N 1
ATOM 628 C CA . ARG A 1 82 ? 34.379 -6.960 -21.497 1.00 78.62 82 ARG A CA 1
ATOM 629 C C . ARG A 1 82 ? 35.663 -6.313 -20.990 1.00 78.62 82 ARG A C 1
ATOM 631 O O . ARG A 1 82 ? 36.420 -5.819 -21.821 1.00 78.62 82 ARG A O 1
ATOM 638 N N . PHE A 1 83 ? 35.931 -6.326 -19.683 1.00 77.88 83 PHE A N 1
ATOM 639 C CA . PHE A 1 83 ? 37.091 -5.673 -19.070 1.00 77.88 83 PHE A CA 1
ATOM 640 C C . PHE A 1 83 ? 37.867 -6.642 -18.190 1.00 77.88 83 PHE A C 1
ATOM 642 O O . PHE A 1 83 ? 37.294 -7.492 -17.508 1.00 77.88 83 PHE A O 1
ATOM 649 N N . ASP A 1 84 ? 39.187 -6.551 -18.238 1.00 77.81 84 ASP A N 1
ATOM 650 C CA . ASP A 1 84 ? 40.071 -7.241 -17.312 1.00 77.81 84 ASP A CA 1
ATOM 651 C C . ASP A 1 84 ? 39.939 -6.589 -15.927 1.00 77.81 84 ASP A C 1
ATOM 653 O O . ASP A 1 84 ? 40.110 -5.378 -15.779 1.00 77.81 84 ASP A O 1
ATOM 657 N N . ALA A 1 85 ? 39.604 -7.394 -14.918 1.00 76.88 85 ALA A N 1
ATOM 658 C CA . ALA A 1 85 ? 39.373 -6.927 -13.556 1.00 76.88 85 ALA A CA 1
ATOM 659 C C . ALA A 1 85 ? 40.646 -6.409 -12.863 1.00 76.88 85 ALA A C 1
ATOM 661 O O . ALA A 1 85 ? 40.531 -5.636 -11.915 1.00 76.88 85 ALA A O 1
ATOM 662 N N . GLN A 1 86 ? 41.835 -6.825 -13.310 1.00 78.25 86 GLN A N 1
ATOM 663 C CA . GLN A 1 86 ? 43.111 -6.425 -12.713 1.00 78.25 86 GLN A CA 1
ATOM 664 C C . GLN A 1 86 ? 43.714 -5.197 -13.395 1.00 78.25 86 GLN A C 1
ATOM 666 O O . GLN A 1 86 ? 44.278 -4.335 -12.727 1.00 78.25 86 GLN A O 1
ATOM 671 N N . THR A 1 87 ? 43.597 -5.106 -14.720 1.00 79.94 87 THR A N 1
ATOM 672 C CA . THR A 1 87 ? 44.248 -4.040 -15.502 1.00 79.94 87 THR A CA 1
ATOM 673 C C . THR A 1 87 ? 43.288 -2.957 -15.985 1.00 79.94 87 THR A C 1
ATOM 675 O O . THR A 1 87 ? 43.733 -1.906 -16.443 1.00 79.94 87 THR A O 1
ATOM 678 N N . GLY A 1 88 ? 41.974 -3.202 -15.930 1.00 77.69 88 GLY A N 1
ATOM 679 C CA . GLY A 1 88 ? 40.944 -2.297 -16.447 1.00 77.69 88 GLY A CA 1
ATOM 680 C C . GLY A 1 88 ? 40.928 -2.174 -17.974 1.00 77.69 88 GLY A C 1
ATOM 681 O O . GLY A 1 88 ? 40.147 -1.394 -18.518 1.00 77.69 88 GLY A O 1
ATOM 682 N N . LYS A 1 89 ? 41.772 -2.928 -18.693 1.00 79.62 89 LYS A N 1
ATOM 683 C CA . LYS A 1 89 ? 41.829 -2.915 -20.159 1.00 79.62 89 LYS A CA 1
ATOM 684 C C . LYS A 1 89 ? 40.704 -3.763 -20.753 1.00 79.62 89 LYS A C 1
ATOM 686 O O . LYS A 1 89 ? 40.284 -4.768 -20.182 1.00 79.62 89 LYS A O 1
ATOM 691 N N . GLY A 1 90 ? 40.199 -3.361 -21.918 1.00 82.75 90 GLY A N 1
ATOM 692 C CA . GLY A 1 90 ? 39.138 -4.096 -22.609 1.00 82.75 90 GLY A CA 1
ATOM 693 C C . GLY A 1 90 ? 39.623 -5.448 -23.154 1.00 82.75 90 GLY A C 1
ATOM 694 O O . GLY A 1 90 ? 40.615 -5.496 -23.873 1.00 82.75 90 GLY A O 1
ATOM 695 N N . ARG A 1 91 ? 38.881 -6.533 -22.888 1.00 77.81 91 ARG A N 1
ATOM 696 C CA . ARG A 1 91 ? 39.140 -7.918 -23.349 1.00 77.81 91 ARG A CA 1
ATOM 697 C C . ARG A 1 91 ? 38.748 -8.185 -24.817 1.00 77.81 91 ARG A C 1
ATOM 699 O O . ARG A 1 91 ? 38.720 -9.325 -25.270 1.00 77.81 91 ARG A O 1
ATOM 706 N N . GLY A 1 92 ? 38.398 -7.153 -25.587 1.00 79.50 92 GLY A N 1
ATOM 707 C CA . GLY A 1 92 ? 38.141 -7.275 -27.028 1.00 79.50 92 GLY A CA 1
ATOM 708 C C . GLY A 1 92 ? 37.028 -8.272 -27.400 1.00 79.50 92 GLY A C 1
ATOM 709 O O . GLY A 1 92 ? 35.908 -8.174 -26.897 1.00 79.50 92 GLY A O 1
ATOM 710 N N . ARG A 1 93 ? 37.308 -9.194 -28.337 1.00 72.75 93 ARG A N 1
ATOM 711 C CA . ARG A 1 93 ? 36.351 -10.229 -28.793 1.00 72.75 93 ARG A CA 1
ATOM 712 C C . ARG A 1 93 ? 36.061 -11.268 -27.710 1.00 72.75 93 ARG A C 1
ATOM 714 O O . ARG A 1 93 ? 34.935 -11.741 -27.626 1.00 72.75 93 ARG A O 1
ATOM 721 N N . GLU A 1 94 ? 37.042 -11.580 -26.869 1.00 73.44 94 GLU A N 1
ATOM 722 C CA . GLU A 1 94 ? 36.933 -12.617 -25.838 1.00 73.44 94 GLU A CA 1
ATOM 723 C C . GLU A 1 94 ? 35.934 -12.244 -24.742 1.00 73.44 94 GLU A C 1
ATOM 725 O O . GLU A 1 94 ? 35.211 -13.102 -24.249 1.00 73.44 94 GLU A O 1
ATOM 730 N N . GLY A 1 95 ? 35.827 -10.954 -24.419 1.00 73.19 95 GLY A N 1
ATOM 731 C CA . GLY A 1 95 ? 34.820 -10.441 -23.488 1.00 73.19 95 GLY A CA 1
ATOM 732 C C . GLY A 1 95 ? 33.417 -10.264 -24.081 1.00 73.19 95 GLY A C 1
ATOM 733 O O . GLY A 1 95 ? 32.510 -9.809 -23.387 1.00 73.19 95 GLY A O 1
ATOM 734 N N . ARG A 1 96 ? 33.233 -10.557 -25.377 1.00 74.44 96 ARG A N 1
ATOM 735 C CA . ARG A 1 96 ? 31.946 -10.472 -26.095 1.00 74.44 96 ARG A CA 1
ATOM 736 C C . ARG A 1 96 ? 31.460 -11.824 -26.628 1.00 74.44 96 ARG A C 1
ATOM 738 O O . ARG A 1 96 ? 30.417 -11.855 -27.271 1.00 74.44 96 ARG A O 1
ATOM 745 N N . ALA A 1 97 ? 32.213 -12.902 -26.414 1.00 75.88 97 ALA A N 1
ATOM 746 C CA . ALA A 1 97 ? 31.858 -14.236 -26.874 1.00 75.88 97 ALA A CA 1
ATOM 747 C C . ALA A 1 97 ? 31.132 -15.008 -25.764 1.00 75.88 97 ALA A C 1
ATOM 749 O O . ALA A 1 97 ? 31.700 -15.223 -24.691 1.00 75.88 97 ALA A O 1
ATOM 750 N N . ASP A 1 98 ? 29.913 -15.469 -26.043 1.00 65.62 98 ASP A N 1
ATOM 751 C CA . ASP A 1 98 ? 29.231 -16.444 -25.195 1.00 65.62 98 ASP A CA 1
ATOM 752 C C . ASP A 1 98 ? 29.944 -17.788 -25.353 1.00 65.62 98 ASP A C 1
ATOM 754 O O . ASP A 1 98 ? 29.867 -18.444 -26.395 1.00 65.62 98 ASP A O 1
ATOM 758 N N . LYS A 1 99 ? 30.718 -18.179 -24.336 1.00 61.91 99 LYS A N 1
ATOM 759 C CA . LYS A 1 99 ? 31.364 -19.493 -24.339 1.00 61.91 99 LYS A CA 1
ATOM 760 C C . LYS A 1 99 ? 30.264 -20.563 -24.315 1.00 61.91 99 LYS A C 1
ATOM 762 O O . LYS A 1 99 ? 29.351 -20.449 -23.495 1.00 61.91 99 LYS A O 1
ATOM 767 N N . PRO A 1 100 ? 30.333 -21.594 -25.176 1.00 58.16 100 PRO A N 1
ATOM 768 C CA . PRO A 1 100 ? 29.341 -22.658 -25.168 1.00 58.16 100 PRO A CA 1
ATOM 769 C C . PRO A 1 100 ? 29.294 -23.337 -23.787 1.00 58.16 100 PRO A C 1
ATOM 771 O O . PRO A 1 100 ? 30.329 -23.420 -23.111 1.00 58.16 100 PRO A O 1
ATOM 774 N N . PRO A 1 101 ? 28.111 -23.805 -23.347 1.00 51.00 101 PRO A N 1
ATOM 775 C CA . PRO A 1 101 ? 27.958 -24.461 -22.055 1.00 51.00 101 PRO A CA 1
ATOM 776 C C . PRO A 1 101 ? 28.881 -25.682 -21.967 1.00 51.00 101 PRO A C 1
ATOM 778 O O . PRO A 1 101 ? 29.042 -26.429 -22.928 1.00 51.00 101 PRO A O 1
ATOM 781 N N . ALA A 1 102 ? 29.480 -25.896 -20.793 1.00 55.44 102 ALA A N 1
ATOM 782 C CA . ALA A 1 102 ? 30.467 -26.954 -20.549 1.00 55.44 102 ALA A CA 1
ATOM 783 C C . ALA A 1 102 ? 29.908 -28.391 -20.641 1.00 55.44 102 ALA A C 1
ATOM 785 O O . ALA A 1 102 ? 30.659 -29.346 -20.467 1.00 55.44 102 ALA A O 1
ATOM 786 N N . PHE A 1 103 ? 28.612 -28.552 -20.912 1.00 47.56 103 PHE A N 1
ATOM 787 C CA . PHE A 1 103 ? 27.969 -29.840 -21.128 1.00 47.56 103 PHE A CA 1
ATOM 788 C C . PHE A 1 103 ? 27.240 -29.813 -22.470 1.00 47.56 103 PHE A C 1
ATOM 790 O O . PHE A 1 103 ? 26.245 -29.108 -22.634 1.00 47.56 103 PHE A O 1
ATOM 797 N N . THR A 1 104 ? 27.737 -30.584 -23.432 1.00 52.25 104 THR A N 1
ATOM 798 C CA . THR A 1 104 ? 27.005 -30.922 -24.654 1.00 52.25 104 THR A CA 1
ATOM 799 C C . THR A 1 104 ? 26.517 -32.366 -24.556 1.00 52.25 104 THR A C 1
ATOM 801 O O . THR A 1 104 ? 27.095 -33.192 -23.850 1.00 52.25 104 THR A O 1
ATOM 804 N N . THR A 1 105 ? 25.425 -32.677 -25.259 1.00 47.81 105 THR A N 1
ATOM 805 C CA . THR A 1 105 ? 24.718 -33.974 -25.215 1.00 47.81 105 THR A CA 1
ATOM 806 C C . THR A 1 105 ? 25.539 -35.186 -25.696 1.00 47.81 105 THR A C 1
ATOM 808 O O . THR A 1 105 ? 25.016 -36.295 -25.731 1.00 47.81 105 THR A O 1
ATOM 811 N N . SER A 1 106 ? 26.803 -34.996 -26.083 1.00 55.00 106 SER A N 1
ATOM 812 C CA . SER A 1 106 ? 27.661 -36.002 -26.718 1.00 55.00 106 SER A CA 1
ATOM 813 C C . SER A 1 106 ? 28.915 -36.372 -25.908 1.00 55.00 106 SER A C 1
ATOM 815 O O . SER A 1 106 ? 29.852 -36.934 -26.467 1.00 55.00 106 SER A O 1
ATOM 817 N N . GLY A 1 107 ? 28.936 -36.102 -24.598 1.00 47.38 107 GLY A N 1
ATOM 818 C CA . GLY A 1 107 ? 29.989 -36.574 -23.687 1.00 47.38 107 GLY A CA 1
ATOM 819 C C . GLY A 1 107 ? 31.092 -35.553 -23.373 1.00 47.38 107 GLY A C 1
ATOM 820 O O . GLY A 1 107 ? 31.304 -34.585 -24.100 1.00 47.38 107 GLY A O 1
ATOM 821 N N . LEU A 1 108 ? 31.752 -35.779 -22.228 1.00 48.00 108 LEU A N 1
ATOM 822 C CA . LEU A 1 108 ? 32.778 -34.933 -21.603 1.00 48.00 108 LEU A CA 1
ATOM 823 C C . LEU A 1 108 ? 33.908 -34.582 -22.589 1.00 48.00 108 LEU A C 1
ATOM 825 O O . LEU A 1 108 ? 34.598 -35.476 -23.077 1.00 48.00 108 LEU A O 1
ATOM 829 N N . SER A 1 109 ? 34.147 -33.291 -22.836 1.00 48.66 109 SER A N 1
ATOM 830 C CA . SER A 1 109 ? 35.356 -32.856 -23.540 1.00 48.66 109 SER A CA 1
ATOM 831 C C . SER A 1 109 ? 36.547 -32.754 -22.573 1.00 48.66 109 SER A C 1
ATOM 833 O O . SER A 1 109 ? 36.400 -32.421 -21.396 1.00 48.66 109 SER A O 1
ATOM 835 N N . THR A 1 110 ? 37.720 -33.123 -23.087 1.00 54.03 110 THR A N 1
ATOM 836 C CA . THR A 1 110 ? 39.022 -33.336 -22.427 1.00 54.03 110 THR A CA 1
ATOM 837 C C . THR A 1 110 ? 39.455 -32.184 -21.494 1.00 54.03 110 THR A C 1
ATOM 839 O O . THR A 1 110 ? 39.069 -31.037 -21.736 1.00 54.03 110 THR A O 1
ATOM 842 N N . PRO A 1 111 ? 40.287 -32.426 -20.451 1.00 46.88 111 PRO A N 1
ATOM 843 C CA . PRO A 1 111 ? 40.653 -31.391 -19.485 1.00 46.88 111 PRO A CA 1
ATOM 844 C C . PRO A 1 111 ? 41.356 -30.201 -20.145 1.00 46.88 111 PRO A C 1
ATOM 846 O O . PRO A 1 111 ? 42.273 -30.365 -20.951 1.00 46.88 111 PRO A O 1
ATOM 849 N N . ARG A 1 112 ? 40.925 -28.995 -19.765 1.00 51.84 112 ARG A N 1
ATOM 850 C CA . ARG A 1 112 ? 41.529 -27.716 -20.154 1.00 51.84 112 ARG A CA 1
ATOM 851 C C . ARG A 1 112 ? 42.958 -27.642 -19.580 1.00 51.84 112 ARG A C 1
ATOM 853 O O . ARG A 1 112 ? 43.100 -27.736 -18.362 1.00 51.84 112 ARG A O 1
ATOM 860 N N . LYS A 1 113 ? 43.983 -27.500 -20.430 1.00 41.97 113 LYS A N 1
ATOM 861 C CA . LYS A 1 113 ? 45.289 -26.964 -20.002 1.00 41.97 113 LYS A CA 1
ATOM 862 C C . LYS A 1 113 ? 45.179 -25.464 -19.755 1.00 41.97 113 LYS A C 1
ATOM 864 O O . LYS A 1 113 ? 44.358 -24.825 -20.454 1.00 41.97 113 LYS A O 1
#

Foldseek 3Di:
DDPPLDPDPDDDPVSVLCCLLPVVLVVQCVVVVHDSNVSSVVSVVVPVVDDDDDDPDDPPPPPVVVCVVPPCPPVPVLVVLQADPPPRDGPPVRSVDDDPDCDDPPDHDDDDD

InterPro domains:
  IPR008907 Tubulin polymerization-promoting protein [PF05517] (9-100)
  IPR008907 Tubulin polymerization-promoting protein [PTHR12932] (10-100)
  IPR011992 EF-hand domain pair [SSF47473] (8-82)